Protein AF-A0A2V9L9B9-F1 (afdb_monomer)

Radius of gyration: 15.91 Å; Cα contacts (8 Å, |Δi|>4): 79; chains: 1; bounding box: 41×28×37 Å
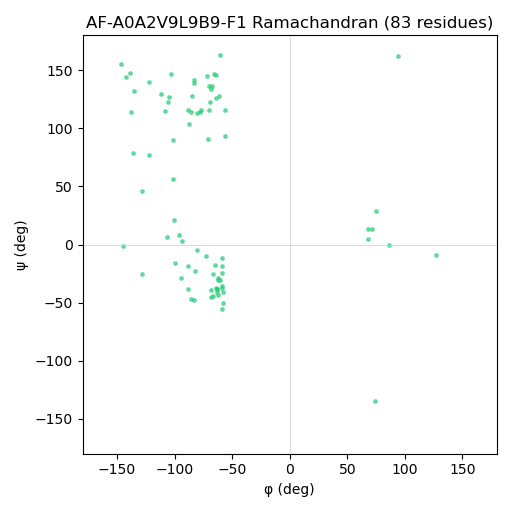
Mean predicted aligned error: 11.33 Å

Structure (mmCIF, N/CA/C/O backbone):
data_AF-A0A2V9L9B9-F1
#
_entry.id   AF-A0A2V9L9B9-F1
#
loop_
_atom_site.group_PDB
_atom_site.id
_atom_site.type_symbol
_atom_site.label_atom_id
_atom_site.label_alt_id
_atom_site.label_comp_id
_atom_site.label_asym_id
_atom_site.label_entity_id
_atom_site.label_seq_id
_atom_site.pdbx_PDB_ins_code
_atom_site.Cartn_x
_atom_site.Cartn_y
_atom_site.Cartn_z
_atom_site.occupancy
_atom_site.B_iso_or_equiv
_atom_site.auth_seq_id
_atom_site.auth_comp_id
_atom_site.auth_asym_id
_atom_site.auth_atom_id
_atom_site.pdbx_PDB_model_num
ATOM 1 N N . MET A 1 1 ? 0.116 18.260 16.075 1.00 74.19 1 MET A N 1
ATOM 2 C CA . MET A 1 1 ? 1.555 18.048 15.800 1.00 74.19 1 MET A CA 1
ATOM 3 C C . MET A 1 1 ? 1.677 16.803 14.937 1.00 74.19 1 MET A C 1
ATOM 5 O O . MET A 1 1 ? 1.076 15.805 15.301 1.00 74.19 1 MET A O 1
ATOM 9 N N . LEU A 1 2 ? 2.359 16.872 13.791 1.00 77.94 2 LEU A N 1
ATOM 10 C CA . LEU A 1 2 ? 2.523 15.738 12.872 1.00 77.94 2 LEU A CA 1
ATOM 11 C C . LEU A 1 2 ? 3.955 15.202 12.999 1.00 77.94 2 LEU A C 1
ATOM 13 O O . LEU A 1 2 ? 4.903 15.957 12.796 1.00 77.94 2 LEU A O 1
ATOM 17 N N . THR A 1 3 ? 4.115 13.920 13.326 1.00 78.69 3 THR A N 1
ATOM 18 C CA . THR A 1 3 ? 5.428 13.261 13.371 1.00 78.69 3 THR A CA 1
ATOM 19 C C . THR A 1 3 ? 5.582 12.369 12.149 1.00 78.69 3 THR A C 1
ATOM 21 O O . THR A 1 3 ? 4.735 11.521 11.888 1.00 78.69 3 THR A O 1
ATOM 24 N N . ILE A 1 4 ? 6.673 12.553 11.405 1.00 78.69 4 ILE A N 1
ATOM 25 C CA . ILE A 1 4 ? 6.979 11.778 10.199 1.00 78.69 4 ILE A CA 1
ATOM 26 C C . ILE A 1 4 ? 8.205 10.910 10.484 1.00 78.69 4 ILE A C 1
ATOM 28 O O . ILE A 1 4 ? 9.229 11.410 10.947 1.00 78.69 4 ILE A O 1
ATOM 32 N N . ARG A 1 5 ? 8.112 9.608 10.194 1.00 77.94 5 ARG A N 1
ATOM 33 C CA . ARG A 1 5 ? 9.219 8.653 10.319 1.00 77.94 5 ARG A CA 1
ATOM 34 C C . ARG A 1 5 ? 9.283 7.762 9.084 1.00 77.94 5 ARG A C 1
ATOM 36 O O . ARG A 1 5 ? 8.271 7.203 8.674 1.00 77.94 5 ARG A O 1
ATOM 43 N N . ALA A 1 6 ? 10.478 7.603 8.521 1.00 75.00 6 ALA A N 1
ATOM 44 C CA . ALA A 1 6 ? 10.710 6.634 7.456 1.00 75.00 6 ALA A CA 1
ATOM 45 C C . ALA A 1 6 ? 10.601 5.201 8.006 1.00 75.00 6 ALA A C 1
ATOM 47 O O . ALA A 1 6 ? 11.181 4.889 9.050 1.00 75.00 6 ALA A O 1
ATOM 48 N N . MET A 1 7 ? 9.875 4.329 7.303 1.00 69.31 7 MET A N 1
ATOM 49 C CA . MET A 1 7 ? 9.814 2.902 7.628 1.00 69.31 7 MET A CA 1
ATOM 50 C C . MET A 1 7 ? 11.065 2.205 7.076 1.00 69.31 7 MET A C 1
ATOM 52 O O . MET A 1 7 ? 11.256 2.148 5.863 1.00 69.31 7 MET A O 1
ATOM 56 N N . SER A 1 8 ? 11.936 1.714 7.961 1.00 65.88 8 SER A N 1
ATOM 57 C CA . SER A 1 8 ? 13.197 1.046 7.591 1.00 65.88 8 SER A CA 1
ATOM 58 C C . SER A 1 8 ? 13.022 -0.458 7.367 1.00 65.88 8 SER A C 1
ATOM 60 O O . SER A 1 8 ? 13.625 -1.018 6.458 1.00 65.88 8 SER A O 1
ATOM 62 N N . ASP A 1 9 ? 12.181 -1.088 8.189 1.00 63.03 9 ASP A N 1
ATOM 63 C CA . ASP A 1 9 ? 11.732 -2.471 8.063 1.00 63.03 9 ASP A CA 1
ATOM 64 C C . ASP A 1 9 ? 10.233 -2.486 8.378 1.00 63.03 9 ASP A C 1
ATOM 66 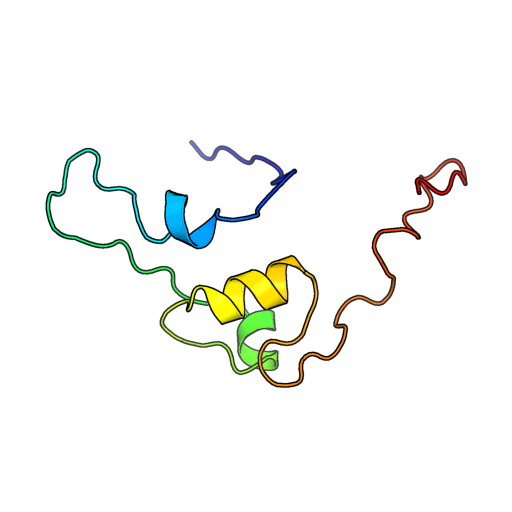O O . ASP A 1 9 ? 9.809 -2.092 9.463 1.00 63.03 9 ASP A O 1
ATOM 70 N N . GLY A 1 10 ? 9.427 -2.798 7.366 1.00 58.50 10 GLY A N 1
ATOM 71 C CA . GLY A 1 10 ? 7.964 -2.720 7.429 1.00 58.50 10 GLY A CA 1
ATOM 72 C C . GLY A 1 10 ? 7.293 -4.089 7.505 1.00 58.50 10 GLY A C 1
ATOM 73 O O . GLY A 1 10 ? 6.073 -4.168 7.379 1.00 58.50 10 GLY A O 1
ATOM 74 N N . LYS A 1 11 ? 8.071 -5.171 7.642 1.00 62.84 11 LYS A N 1
ATOM 75 C CA . LYS A 1 11 ? 7.530 -6.527 7.727 1.00 62.84 11 LYS A CA 1
ATOM 76 C C . LYS A 1 11 ? 6.674 -6.653 8.992 1.00 62.84 11 LYS A C 1
ATOM 78 O O . LYS A 1 11 ? 7.130 -6.331 10.085 1.00 62.84 11 LYS A O 1
ATOM 83 N N . GLY A 1 12 ? 5.424 -7.090 8.841 1.00 59.75 12 GLY A N 1
ATOM 84 C CA . GLY A 1 12 ? 4.472 -7.180 9.957 1.00 59.75 12 GLY A CA 1
ATOM 85 C C . GLY A 1 12 ? 3.967 -5.824 10.471 1.00 59.75 12 GLY A C 1
ATOM 86 O O . GLY A 1 12 ? 3.361 -5.760 11.540 1.00 59.75 12 GLY A O 1
ATOM 87 N N . TYR A 1 13 ? 4.196 -4.727 9.736 1.00 66.75 13 TYR A N 1
ATOM 88 C CA . TYR A 1 13 ? 3.609 -3.430 10.079 1.00 66.75 13 TYR A CA 1
ATOM 89 C C . TYR A 1 13 ? 2.079 -3.475 10.004 1.00 66.75 13 TYR A C 1
ATOM 91 O O . TYR A 1 13 ? 1.420 -2.919 10.877 1.00 66.75 13 TYR A O 1
ATOM 99 N N . SER A 1 14 ? 1.511 -4.190 9.025 1.00 60.91 14 SER A N 1
ATOM 100 C CA . SER A 1 14 ? 0.062 -4.391 8.935 1.00 60.91 14 SER A CA 1
ATOM 101 C C . SER A 1 14 ? -0.484 -5.075 10.188 1.00 60.91 14 SER A C 1
ATOM 103 O O . SER A 1 14 ? -1.289 -4.484 10.900 1.00 60.91 14 SER A O 1
ATOM 105 N N . SER A 1 15 ? 0.048 -6.243 10.548 1.00 60.75 15 SER A N 1
ATOM 106 C CA . SER A 1 15 ? -0.409 -7.002 11.718 1.00 60.75 15 SER A CA 1
ATOM 107 C C . SER A 1 15 ? -0.211 -6.264 13.046 1.00 60.75 15 SER A C 1
ATOM 109 O O . SER A 1 15 ? -0.944 -6.487 14.001 1.00 60.75 15 SER A O 1
ATOM 111 N N . ARG A 1 16 ? 0.803 -5.393 13.144 1.00 59.47 16 ARG A N 1
ATOM 112 C CA . ARG A 1 16 ? 1.147 -4.706 14.399 1.00 59.47 16 ARG A CA 1
ATOM 113 C C . ARG A 1 16 ? 0.524 -3.321 14.549 1.00 59.47 16 ARG A C 1
ATOM 115 O O . ARG A 1 16 ? 0.342 -2.879 15.673 1.00 59.47 16 ARG A O 1
ATOM 122 N N . HIS A 1 17 ? 0.268 -2.616 13.451 1.00 62.47 17 HIS A N 1
ATOM 123 C CA . HIS A 1 17 ? -0.135 -1.207 13.482 1.00 62.47 17 HIS A CA 1
ATOM 124 C C . HIS A 1 17 ? -1.402 -0.909 12.688 1.00 62.47 17 HIS A C 1
ATOM 126 O O . HIS A 1 17 ? -2.074 0.065 13.014 1.00 62.47 17 HIS A O 1
ATOM 132 N N . LEU A 1 18 ? -1.734 -1.716 11.675 1.00 57.72 18 LEU A N 1
ATOM 133 C CA . LEU A 1 18 ? -3.059 -1.654 11.063 1.00 57.72 18 LEU A CA 1
ATOM 134 C C . LEU A 1 18 ? -4.039 -2.479 11.897 1.00 57.72 18 LEU A C 1
ATOM 136 O O . LEU A 1 18 ? -5.063 -1.943 12.268 1.00 57.72 18 LEU A O 1
ATOM 140 N N . GLU A 1 19 ? -3.697 -3.708 12.288 1.00 55.00 19 GLU A N 1
ATOM 141 C CA . GLU A 1 19 ? -4.632 -4.618 12.972 1.00 55.00 19 GLU A CA 1
ATOM 142 C C . GLU A 1 19 ? -4.659 -4.493 14.510 1.00 55.00 19 GLU A C 1
ATOM 144 O O . GLU A 1 19 ? -5.609 -4.964 15.136 1.00 55.00 19 GLU A O 1
ATOM 149 N N . HIS A 1 20 ? -3.635 -3.901 15.142 1.00 51.00 20 HIS A N 1
ATOM 150 C CA . HIS A 1 20 ? -3.461 -3.973 16.600 1.00 51.00 20 HIS A CA 1
ATOM 151 C C . HIS A 1 20 ? -3.073 -2.630 17.229 1.00 51.00 20 HIS A C 1
ATOM 153 O O . HIS A 1 20 ? -1.916 -2.381 17.564 1.00 51.00 20 HIS A O 1
ATOM 159 N N . SER A 1 21 ? -4.054 -1.747 17.411 1.00 47.50 21 SER A N 1
ATOM 160 C CA . SER A 1 21 ? -3.844 -0.469 18.099 1.00 47.50 21 SER A CA 1
ATOM 161 C C . SER A 1 21 ? -4.860 -0.252 19.221 1.00 47.50 21 SER A C 1
ATOM 163 O O . SER A 1 21 ? -5.386 0.844 19.391 1.00 47.50 21 SER A O 1
ATOM 165 N N . ASP A 1 22 ? -5.074 -1.286 20.034 1.00 48.56 22 ASP A N 1
ATOM 166 C CA . ASP A 1 22 ? -6.089 -1.307 21.092 1.00 48.56 22 ASP A CA 1
ATOM 167 C C . ASP A 1 22 ? -5.468 -1.067 22.472 1.00 48.56 22 ASP A C 1
ATOM 169 O O . ASP A 1 22 ? -5.615 -1.864 23.392 1.00 48.56 22 ASP A O 1
ATOM 173 N N . TYR A 1 23 ? -4.760 0.051 22.658 1.00 47.47 23 TYR A N 1
ATOM 174 C CA . TYR A 1 23 ? -4.290 0.411 24.007 1.00 47.47 23 TYR A CA 1
ATOM 175 C C . TYR A 1 23 ? -5.439 0.898 24.924 1.00 47.47 23 TYR A C 1
ATOM 177 O O . TYR A 1 23 ? -5.241 1.031 26.126 1.00 47.47 23 TYR A O 1
ATOM 185 N N . TYR A 1 24 ? -6.646 1.136 24.383 1.00 45.38 24 TYR A N 1
ATOM 186 C CA . TYR A 1 24 ? -7.850 1.505 25.155 1.00 45.38 24 TYR A CA 1
ATOM 187 C C . TYR A 1 24 ? -9.181 0.951 24.610 1.00 45.38 24 TYR A C 1
ATOM 189 O O . TYR A 1 24 ? -10.224 1.204 25.209 1.00 45.38 24 TYR A O 1
ATOM 197 N N . ALA A 1 25 ? -9.173 0.213 23.500 1.00 49.25 25 ALA A N 1
ATOM 198 C CA . ALA A 1 25 ? -10.381 -0.282 22.846 1.00 49.25 25 ALA A CA 1
ATOM 199 C C . ALA A 1 25 ? -10.320 -1.807 22.742 1.00 49.25 25 ALA A C 1
ATOM 201 O O . ALA A 1 25 ? -10.011 -2.336 21.686 1.00 49.25 25 ALA A O 1
ATOM 202 N N . GLU A 1 26 ? -10.574 -2.528 23.837 1.00 42.91 26 GLU A N 1
ATOM 203 C CA . GLU A 1 26 ? -10.795 -3.980 23.779 1.00 42.91 26 GLU A CA 1
ATOM 204 C C . GLU A 1 26 ? -11.955 -4.280 22.807 1.00 42.91 26 GLU A C 1
ATOM 206 O O . GLU A 1 26 ? -13.123 -4.244 23.190 1.00 42.91 26 GLU A O 1
ATOM 211 N N . GLY A 1 27 ? -11.641 -4.546 21.533 1.00 51.81 27 GLY A N 1
ATOM 212 C CA . GLY A 1 27 ? -12.589 -5.065 20.545 1.00 51.81 27 GLY A CA 1
ATOM 213 C C . GLY A 1 27 ? -12.732 -4.297 19.227 1.00 51.81 27 GLY A C 1
ATOM 214 O O . GLY A 1 27 ? -13.362 -4.843 18.319 1.00 51.81 27 GLY A O 1
ATOM 215 N N . GLU A 1 28 ? -12.156 -3.102 19.058 1.00 48.75 28 GLU A N 1
ATOM 216 C CA . GLU A 1 28 ? -12.226 -2.377 17.776 1.00 48.75 28 GLU A CA 1
ATOM 217 C C . GLU A 1 28 ? -10.933 -2.522 16.974 1.00 48.75 28 GLU A C 1
ATOM 219 O O . GLU A 1 28 ? -10.039 -1.686 17.039 1.00 48.75 28 GLU A O 1
ATOM 224 N N . ARG A 1 29 ? -10.864 -3.556 16.123 1.00 56.69 29 ARG A N 1
ATOM 225 C CA . ARG A 1 29 ? -9.800 -3.646 15.113 1.00 56.69 29 ARG A CA 1
ATOM 226 C C . ARG A 1 29 ? -9.821 -2.387 14.254 1.00 56.69 29 ARG A C 1
ATOM 228 O O . ARG A 1 29 ? -10.777 -2.150 13.513 1.00 56.69 29 AR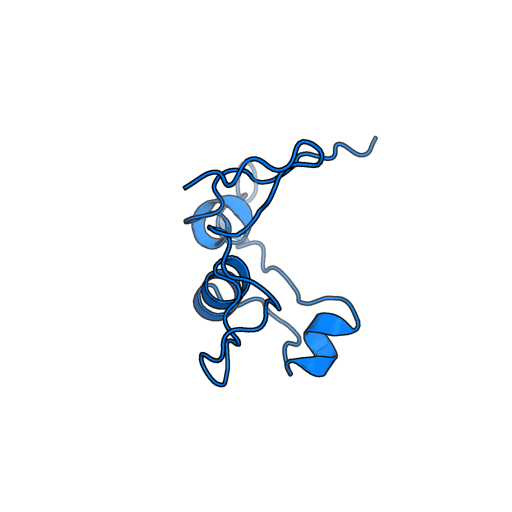G A O 1
ATOM 235 N N . VAL A 1 30 ? -8.753 -1.601 14.322 1.00 62.41 30 VAL A N 1
ATOM 236 C CA . VAL A 1 30 ? -8.537 -0.508 13.379 1.00 62.41 30 VAL A CA 1
ATOM 237 C C . VAL A 1 30 ? -8.422 -1.122 11.984 1.00 62.41 30 VAL A C 1
ATOM 239 O O . VAL A 1 30 ? -7.679 -2.069 11.756 1.00 62.41 30 VAL A O 1
ATOM 242 N N . VAL A 1 31 ? -9.207 -0.619 11.038 1.00 69.88 31 VAL A N 1
ATOM 243 C CA . VAL A 1 31 ? -9.161 -1.074 9.647 1.00 69.88 31 VAL A CA 1
ATOM 244 C C . VAL A 1 31 ? -8.521 0.027 8.813 1.00 69.88 31 VAL A C 1
ATOM 246 O O . VAL A 1 31 ? -9.067 1.127 8.687 1.00 69.88 31 VAL A O 1
ATOM 249 N N . GLY A 1 32 ? -7.347 -0.254 8.242 1.00 78.94 32 GLY A N 1
ATOM 250 C CA . GLY A 1 32 ? -6.694 0.646 7.291 1.00 78.94 32 GLY A CA 1
ATOM 251 C C . GLY A 1 32 ? -7.535 0.808 6.024 1.00 78.94 32 GLY A C 1
ATOM 252 O O . GLY A 1 32 ? -8.185 -0.141 5.593 1.00 78.94 32 GLY A O 1
ATOM 253 N N . ARG A 1 33 ? -7.521 1.993 5.401 1.00 86.44 33 ARG A N 1
ATOM 254 C CA . ARG A 1 33 ? -8.186 2.228 4.109 1.00 86.44 33 ARG A CA 1
ATOM 255 C C . ARG A 1 33 ? -7.217 2.727 3.048 1.00 86.44 33 ARG A C 1
ATOM 257 O O . ARG A 1 33 ? -6.370 3.574 3.334 1.00 86.44 33 ARG A O 1
ATOM 264 N N . TRP A 1 34 ? -7.371 2.223 1.827 1.00 90.25 34 TRP A N 1
ATOM 265 C CA . TRP A 1 34 ? -6.619 2.694 0.668 1.00 90.25 34 TRP A CA 1
ATOM 266 C C . TRP A 1 34 ? -7.011 4.124 0.307 1.00 90.25 34 TRP A C 1
ATOM 268 O O . TRP A 1 34 ? -8.191 4.472 0.293 1.00 90.25 34 TRP A O 1
ATOM 278 N N . MET A 1 35 ? -6.010 4.952 0.012 1.00 88.31 35 MET A N 1
ATOM 279 C CA . MET A 1 35 ? -6.189 6.362 -0.325 1.00 88.31 35 MET A CA 1
ATOM 280 C C . MET A 1 35 ? -5.213 6.775 -1.429 1.00 88.31 35 MET A C 1
ATOM 282 O O . MET A 1 35 ? -4.050 6.368 -1.435 1.00 88.31 35 MET A O 1
ATOM 286 N N . GLY A 1 36 ? -5.674 7.658 -2.315 1.00 92.12 36 GLY A N 1
ATOM 287 C CA . GLY A 1 36 ? -4.857 8.300 -3.343 1.00 92.12 36 GLY A CA 1
ATOM 288 C C . GLY A 1 36 ? -4.875 7.602 -4.703 1.00 92.12 36 GLY A C 1
ATOM 289 O O . GLY A 1 36 ? -5.210 6.429 -4.843 1.00 92.12 36 GLY A O 1
ATOM 290 N N . ARG A 1 37 ? -4.456 8.351 -5.730 1.00 90.94 37 ARG A N 1
ATOM 291 C CA . ARG A 1 37 ? -4.558 7.937 -7.137 1.00 90.94 37 ARG A CA 1
ATOM 292 C C . ARG A 1 37 ? -3.762 6.673 -7.475 1.00 90.94 37 ARG A C 1
ATOM 294 O O . ARG A 1 37 ? -4.164 5.924 -8.354 1.00 90.94 37 ARG A O 1
ATOM 301 N N . GLY A 1 38 ? -2.644 6.428 -6.792 1.00 89.31 38 GLY A N 1
ATOM 302 C CA . GLY A 1 38 ? -1.849 5.213 -6.996 1.00 89.31 38 GLY A CA 1
ATOM 303 C C . GLY A 1 38 ? -2.605 3.939 -6.614 1.00 89.31 38 GLY A C 1
ATOM 304 O O . GLY A 1 38 ? -2.506 2.949 -7.325 1.00 89.31 38 GLY A O 1
ATOM 305 N N . ALA A 1 39 ? -3.404 3.989 -5.543 1.00 91.56 39 ALA A N 1
ATOM 306 C CA . ALA A 1 39 ? -4.250 2.871 -5.142 1.00 91.56 39 ALA A CA 1
ATOM 307 C C . ALA A 1 39 ? -5.355 2.625 -6.181 1.00 91.56 39 ALA A C 1
ATOM 309 O O . ALA A 1 39 ? -5.532 1.498 -6.627 1.00 91.56 39 ALA A O 1
ATOM 310 N N . GLU A 1 40 ? -6.004 3.691 -6.664 1.00 90.69 40 GLU A N 1
ATOM 311 C CA . GLU A 1 40 ? -7.020 3.597 -7.725 1.00 90.69 40 GLU A CA 1
ATOM 312 C C . GLU A 1 40 ? -6.476 2.966 -9.015 1.00 90.69 40 GLU A C 1
ATOM 314 O O . GLU A 1 40 ? -7.154 2.155 -9.637 1.00 90.69 40 GLU A O 1
ATOM 319 N N . LEU A 1 41 ? -5.249 3.320 -9.417 1.00 90.25 41 LEU A N 1
ATOM 320 C CA . LEU A 1 41 ? -4.601 2.756 -10.607 1.00 90.25 41 LEU A CA 1
ATOM 321 C C . LEU A 1 41 ? -4.275 1.264 -10.468 1.00 90.25 41 LEU A C 1
ATOM 323 O O . LEU A 1 41 ? -4.184 0.577 -11.478 1.00 90.25 41 LEU A O 1
ATOM 327 N N . LEU A 1 42 ? -4.102 0.788 -9.236 1.00 90.00 42 LEU A N 1
ATOM 328 C CA . LEU A 1 42 ? -3.841 -0.612 -8.903 1.00 90.00 42 LEU A CA 1
ATOM 329 C C . LEU A 1 42 ? -5.120 -1.367 -8.510 1.00 90.00 42 LEU A C 1
ATOM 331 O O . LEU A 1 42 ? -5.038 -2.476 -7.998 1.00 90.00 42 LEU A O 1
ATOM 335 N N . GLY A 1 43 ? -6.301 -0.757 -8.676 1.00 90.44 43 GLY A N 1
ATOM 336 C CA . GLY A 1 43 ? -7.575 -1.372 -8.291 1.00 90.44 43 GLY A CA 1
ATOM 337 C C . GLY A 1 43 ? -7.767 -1.539 -6.777 1.00 90.44 43 GLY A C 1
ATOM 338 O O . GLY A 1 43 ? -8.688 -2.227 -6.342 1.00 90.44 43 GLY A O 1
ATOM 339 N N . LEU A 1 44 ? -6.930 -0.899 -5.959 1.00 89.50 44 LEU A N 1
ATOM 340 C CA . LEU A 1 44 ? -6.965 -0.993 -4.504 1.00 89.50 44 LEU A CA 1
ATOM 341 C C . LEU A 1 44 ? -7.908 0.065 -3.931 1.00 89.50 44 LEU A C 1
ATOM 343 O O . LEU A 1 44 ? -7.664 1.269 -4.029 1.00 89.50 44 LEU A O 1
ATOM 347 N N . GLY A 1 45 ? -8.988 -0.390 -3.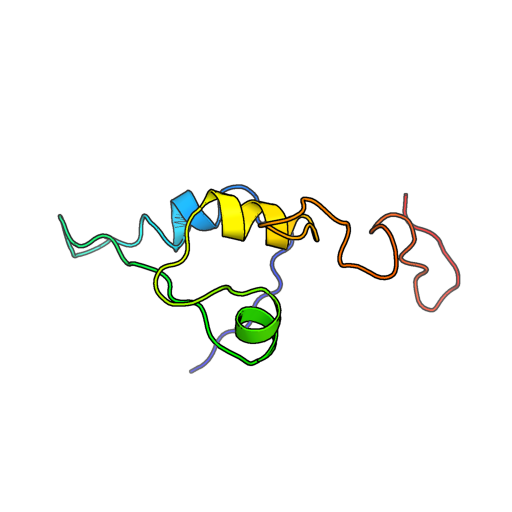301 1.00 88.00 45 GLY A N 1
ATOM 348 C CA . GLY A 1 45 ? -9.998 0.476 -2.706 1.00 88.00 45 GLY A CA 1
ATOM 349 C C . GLY A 1 45 ? -10.614 -0.134 -1.455 1.00 88.00 45 GLY A C 1
ATOM 350 O O . GLY A 1 45 ? -10.638 -1.349 -1.281 1.00 88.00 45 GLY A O 1
ATOM 351 N N . GLY A 1 46 ? -11.127 0.724 -0.574 1.00 87.81 46 GLY A N 1
ATOM 352 C CA . GLY A 1 46 ? -11.752 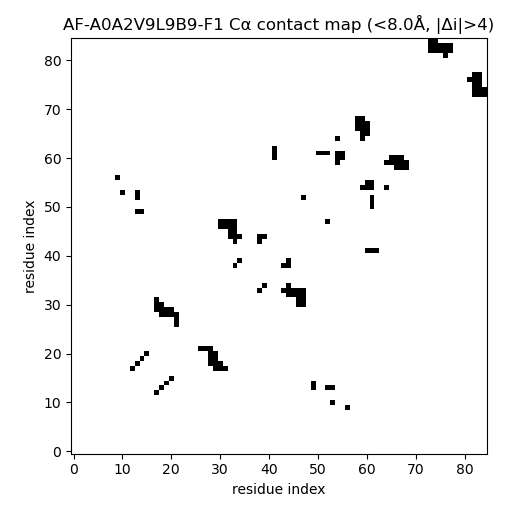0.284 0.670 1.00 87.81 46 GLY A CA 1
ATOM 353 C C . GLY A 1 46 ? -10.728 -0.185 1.701 1.00 87.81 46 GLY A C 1
ATOM 354 O O . GLY A 1 46 ? -9.746 0.511 1.948 1.00 87.81 46 GLY A O 1
ATOM 355 N N . GLU A 1 47 ? -11.002 -1.319 2.340 1.00 87.69 47 GLU A N 1
ATOM 356 C CA . GLU A 1 47 ? -10.194 -1.899 3.416 1.00 87.69 47 GLU A CA 1
ATOM 357 C C . GLU A 1 47 ? -8.850 -2.448 2.915 1.00 87.69 47 GLU A C 1
ATOM 359 O O . GLU A 1 47 ? -8.764 -3.114 1.883 1.00 87.69 47 GLU A O 1
ATOM 364 N N . VAL A 1 48 ? -7.790 -2.163 3.670 1.00 85.69 48 VAL A N 1
ATOM 365 C CA . VAL A 1 48 ? -6.448 -2.683 3.418 1.00 85.69 48 VAL A CA 1
ATOM 366 C C . VAL A 1 48 ? -6.387 -4.131 3.885 1.00 85.69 48 VAL A C 1
ATOM 368 O O . VAL A 1 48 ? -6.470 -4.405 5.079 1.00 85.69 48 VAL A O 1
ATOM 371 N N . LYS A 1 49 ? -6.171 -5.053 2.947 1.00 85.81 49 LYS A N 1
ATOM 372 C CA . LYS A 1 49 ? -5.832 -6.440 3.266 1.00 85.81 49 LYS A CA 1
ATOM 373 C C . LYS A 1 49 ? -4.337 -6.563 3.538 1.00 85.81 49 LYS A C 1
ATOM 375 O O . LYS A 1 49 ? -3.519 -5.951 2.849 1.00 85.81 49 LYS A O 1
ATOM 380 N N . SER A 1 50 ? -3.985 -7.385 4.523 1.00 82.12 50 SER A N 1
ATOM 381 C CA . SER A 1 50 ? -2.591 -7.597 4.927 1.00 82.12 50 SER A CA 1
ATOM 382 C C . SER A 1 50 ? -1.709 -8.128 3.789 1.00 82.12 50 SER A C 1
ATOM 384 O O . SER A 1 50 ? -0.578 -7.662 3.647 1.00 82.12 50 SER A O 1
ATOM 386 N N . ASP A 1 51 ? -2.232 -9.009 2.934 1.00 83.56 51 ASP A N 1
ATOM 387 C CA . ASP A 1 51 ? -1.484 -9.564 1.796 1.00 83.56 51 ASP A CA 1
ATOM 388 C C . ASP A 1 51 ? -1.203 -8.511 0.713 1.00 83.56 51 ASP A C 1
ATOM 390 O O . ASP A 1 51 ? -0.063 -8.375 0.265 1.00 83.56 51 ASP A O 1
ATOM 394 N N . ASP A 1 52 ? -2.206 -7.700 0.357 1.00 87.00 52 ASP A N 1
ATOM 395 C CA . ASP A 1 52 ? -2.062 -6.624 -0.635 1.00 87.00 52 ASP A CA 1
ATOM 396 C C . ASP A 1 52 ? -1.055 -5.569 -0.159 1.00 87.00 52 ASP A C 1
ATOM 398 O O . ASP A 1 52 ? -0.208 -5.088 -0.918 1.00 87.00 52 ASP A O 1
ATOM 402 N N . PHE A 1 53 ? -1.115 -5.226 1.132 1.00 86.00 53 PHE A N 1
ATOM 403 C CA . PHE A 1 53 ? -0.162 -4.311 1.749 1.00 86.00 53 PHE A CA 1
ATOM 404 C C . PHE A 1 53 ? 1.265 -4.866 1.704 1.00 86.00 53 PHE A C 1
ATOM 406 O O . PHE A 1 53 ? 2.206 -4.137 1.385 1.00 86.00 53 PHE A O 1
ATOM 413 N N . GLU A 1 54 ? 1.439 -6.150 2.008 1.00 85.69 54 GLU A N 1
ATOM 414 C CA . GLU A 1 54 ? 2.749 -6.794 2.016 1.00 85.69 54 GLU A CA 1
ATOM 415 C C . GLU A 1 54 ? 3.335 -6.912 0.600 1.00 85.69 54 GLU A C 1
ATOM 417 O O . GLU A 1 54 ? 4.524 -6.633 0.411 1.00 85.69 54 GLU A O 1
ATOM 422 N N . ALA A 1 55 ? 2.513 -7.223 -0.408 1.00 87.44 55 ALA A N 1
ATOM 423 C CA . ALA A 1 55 ? 2.921 -7.206 -1.813 1.00 87.44 55 ALA A CA 1
ATOM 424 C C . ALA A 1 55 ? 3.428 -5.813 -2.224 1.00 87.44 55 ALA A C 1
ATOM 426 O O . ALA A 1 55 ? 4.563 -5.670 -2.695 1.00 87.44 55 ALA A O 1
ATOM 427 N N . LEU A 1 56 ? 2.660 -4.759 -1.928 1.00 87.81 56 LEU A N 1
ATOM 428 C CA . LEU A 1 56 ? 3.069 -3.384 -2.219 1.00 87.81 56 LEU A CA 1
ATOM 429 C C . LEU A 1 56 ? 4.324 -2.955 -1.465 1.00 87.81 56 LEU A C 1
ATOM 431 O O . LEU A 1 56 ? 5.186 -2.281 -2.036 1.00 87.81 56 LEU A O 1
ATOM 435 N N . ARG A 1 57 ? 4.480 -3.373 -0.205 1.00 83.94 5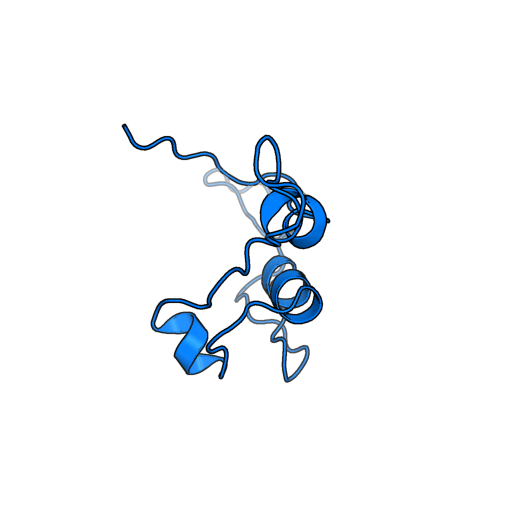7 ARG A N 1
ATOM 436 C CA . ARG A 1 57 ? 5.690 -3.116 0.589 1.00 83.94 57 ARG A CA 1
ATOM 437 C C . ARG A 1 57 ? 6.934 -3.698 -0.085 1.00 83.94 57 ARG A C 1
ATOM 439 O O . ARG A 1 57 ? 8.012 -3.100 -0.037 1.00 83.94 57 ARG A O 1
ATOM 446 N N . GLN A 1 58 ? 6.793 -4.849 -0.737 1.00 84.56 58 GLN A N 1
ATOM 447 C CA . GLN A 1 58 ? 7.857 -5.484 -1.514 1.00 84.56 58 GLN A CA 1
ATOM 448 C C . GLN A 1 58 ? 8.014 -4.880 -2.923 1.00 84.56 58 GLN A C 1
ATOM 450 O O . GLN A 1 58 ? 8.981 -5.181 -3.634 1.00 84.56 58 GLN A O 1
ATOM 455 N N . GLY A 1 59 ? 7.141 -3.946 -3.305 1.00 86.88 59 GLY A N 1
ATOM 456 C CA . GLY A 1 59 ? 7.103 -3.317 -4.622 1.00 86.88 59 GLY A CA 1
ATOM 457 C C . GLY A 1 59 ? 6.533 -4.234 -5.698 1.00 86.88 59 GLY A C 1
ATOM 458 O O . GLY A 1 59 ? 6.953 -4.130 -6.851 1.00 86.88 59 GLY A O 1
ATOM 459 N N . LEU A 1 60 ? 5.644 -5.140 -5.303 1.00 89.25 60 LEU A N 1
ATOM 460 C CA . LEU A 1 60 ? 4.905 -6.036 -6.175 1.00 89.25 60 LEU A CA 1
ATOM 461 C C . LEU A 1 60 ? 3.477 -5.523 -6.340 1.00 89.25 60 LEU A C 1
ATOM 463 O O . LEU A 1 60 ? 2.904 -4.940 -5.421 1.00 89.25 60 LEU A O 1
ATOM 467 N N . ASP A 1 61 ? 2.925 -5.750 -7.519 1.00 90.00 61 ASP A N 1
ATOM 468 C CA . ASP A 1 61 ? 1.513 -5.585 -7.814 1.00 90.00 61 ASP A CA 1
ATOM 469 C C . ASP A 1 61 ? 0.717 -6.670 -7.066 1.00 90.00 61 ASP A C 1
ATOM 471 O O . ASP A 1 61 ? 1.008 -7.853 -7.258 1.00 90.00 61 ASP A O 1
ATOM 475 N N . PRO A 1 62 ? -0.251 -6.309 -6.207 1.00 87.25 62 PRO A N 1
ATOM 476 C CA . PRO A 1 62 ? -1.076 -7.281 -5.489 1.00 87.25 62 PRO A CA 1
ATOM 477 C C . PRO A 1 62 ? -1.902 -8.201 -6.390 1.00 87.25 62 PRO A C 1
ATOM 479 O O . PRO A 1 62 ? -2.162 -9.339 -6.011 1.00 87.25 62 PRO A O 1
ATOM 482 N N . GLU A 1 63 ? -2.311 -7.733 -7.571 1.00 87.06 63 GLU A N 1
ATOM 483 C CA . GLU A 1 63 ? -3.151 -8.509 -8.485 1.00 87.06 63 GLU A CA 1
ATOM 484 C C . GLU A 1 63 ? -2.299 -9.410 -9.383 1.00 87.06 63 GLU A C 1
ATOM 486 O O . GLU A 1 63 ? -2.580 -10.598 -9.544 1.00 87.06 63 GLU A O 1
ATOM 491 N N . THR A 1 64 ? -1.232 -8.855 -9.961 1.00 87.06 64 THR A N 1
ATOM 492 C CA . THR A 1 64 ? -0.433 -9.563 -10.976 1.00 87.06 64 THR A CA 1
ATOM 493 C C . THR A 1 64 ? 0.846 -10.197 -10.430 1.00 87.06 64 THR A C 1
ATOM 495 O O . THR A 1 64 ? 1.470 -11.015 -11.108 1.00 87.06 64 THR A O 1
ATOM 498 N N . GLY A 1 65 ? 1.295 -9.803 -9.236 1.00 86.25 65 GLY A N 1
ATOM 499 C CA . GLY A 1 65 ? 2.627 -10.127 -8.713 1.00 86.25 65 GLY A CA 1
ATOM 500 C C . GLY A 1 65 ? 3.771 -9.447 -9.478 1.00 86.25 65 GLY A C 1
ATOM 501 O O . GLY A 1 65 ? 4.945 -9.720 -9.213 1.00 86.25 65 GLY A O 1
ATOM 502 N N . GLY A 1 66 ? 3.453 -8.576 -10.442 1.00 87.69 66 GLY A N 1
ATOM 503 C CA . GLY A 1 66 ? 4.415 -7.863 -11.272 1.00 87.69 66 GLY A CA 1
ATOM 504 C C . GLY A 1 66 ? 5.260 -6.882 -10.465 1.00 87.69 66 GLY A C 1
ATOM 505 O O . GLY A 1 66 ? 4.808 -6.283 -9.494 1.00 87.69 66 GLY A O 1
ATOM 506 N N . PHE A 1 67 ? 6.517 -6.691 -10.857 1.00 88.25 67 PHE A N 1
ATOM 507 C CA . PHE A 1 67 ? 7.392 -5.753 -10.162 1.00 88.25 67 PHE A CA 1
ATOM 508 C C . PHE A 1 67 ? 7.062 -4.310 -10.573 1.00 88.25 67 PHE A C 1
ATOM 510 O O . PHE A 1 67 ? 7.275 -3.926 -11.721 1.00 88.25 67 PHE A O 1
ATOM 517 N N . LEU A 1 68 ? 6.558 -3.507 -9.634 1.00 87.00 68 LEU A N 1
ATOM 518 C CA . LEU A 1 68 ? 6.080 -2.141 -9.893 1.00 87.00 68 LEU A CA 1
ATOM 519 C C . LEU A 1 68 ? 7.200 -1.097 -9.920 1.00 87.00 68 LEU A C 1
ATOM 521 O O . LEU A 1 68 ? 7.041 -0.006 -10.466 1.00 87.00 68 LEU A O 1
ATOM 525 N N . ARG A 1 69 ? 8.340 -1.387 -9.288 1.00 81.00 69 ARG A N 1
ATOM 526 C CA . ARG A 1 69 ? 9.445 -0.427 -9.205 1.00 81.00 69 ARG A CA 1
ATOM 527 C C . ARG A 1 69 ? 10.287 -0.485 -10.471 1.00 81.00 69 ARG A C 1
ATOM 529 O O . ARG A 1 69 ? 10.659 -1.553 -10.934 1.00 81.00 69 ARG A O 1
ATOM 536 N N . GLN A 1 70 ? 10.702 0.681 -10.958 1.00 76.75 70 GLN A N 1
ATOM 537 C CA . GLN A 1 70 ? 11.608 0.779 -12.107 1.00 76.75 70 GLN A CA 1
ATOM 538 C C . GLN A 1 70 ? 12.955 0.061 -11.875 1.00 76.75 70 GLN A C 1
ATOM 540 O O 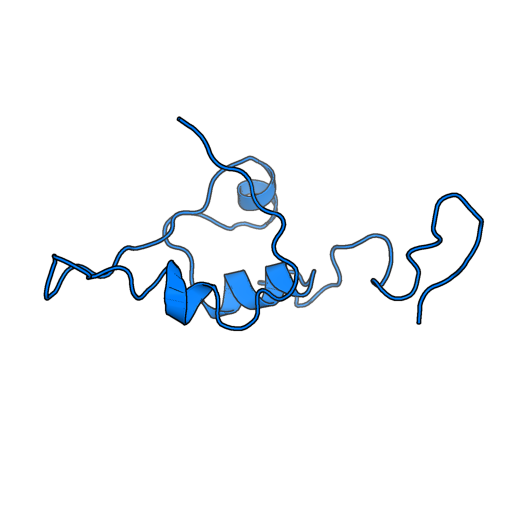. GLN A 1 70 ? 13.624 -0.326 -12.829 1.00 76.75 70 GLN A O 1
ATOM 545 N N . ARG A 1 71 ? 13.373 -0.104 -10.611 1.00 69.62 71 ARG A N 1
ATOM 546 C CA . ARG A 1 71 ? 14.630 -0.748 -10.206 1.00 69.62 71 ARG A CA 1
ATOM 547 C C . ARG A 1 71 ? 14.428 -1.645 -8.991 1.00 69.62 71 ARG A C 1
ATOM 549 O O . ARG A 1 71 ? 13.630 -1.321 -8.106 1.00 69.62 71 ARG A O 1
ATOM 556 N N . LYS A 1 72 ? 15.187 -2.742 -8.907 1.00 65.44 72 LYS A N 1
ATOM 557 C CA . LYS A 1 72 ? 15.258 -3.545 -7.679 1.00 65.44 72 LYS A CA 1
ATOM 558 C C . LYS A 1 72 ? 16.058 -2.767 -6.635 1.00 65.44 72 LYS A C 1
ATOM 560 O O . LYS A 1 72 ? 16.970 -2.024 -6.970 1.00 65.44 72 LYS A O 1
ATOM 565 N N . SER A 1 73 ? 15.702 -2.883 -5.354 1.00 57.53 73 SER A N 1
ATOM 566 C CA . SER A 1 73 ? 16.307 -2.070 -4.280 1.00 57.53 73 SER A CA 1
ATOM 567 C C . SER A 1 73 ? 17.827 -2.214 -4.142 1.00 57.53 73 SER A C 1
ATOM 569 O O . SER A 1 73 ? 18.440 -1.316 -3.569 1.00 57.53 73 SER A O 1
ATOM 571 N N . ALA A 1 74 ? 18.405 -3.287 -4.692 1.00 52.88 74 ALA A N 1
ATOM 572 C CA . ALA A 1 74 ? 19.847 -3.499 -4.815 1.00 52.88 74 ALA A CA 1
ATOM 573 C C . ALA A 1 74 ? 20.544 -2.481 -5.746 1.00 52.88 74 ALA A C 1
ATOM 575 O O . ALA A 1 74 ? 21.745 -2.287 -5.636 1.00 52.88 74 ALA A O 1
ATOM 576 N N . ASP A 1 75 ? 19.799 -1.769 -6.601 1.00 48.91 75 ASP A N 1
ATOM 577 C CA . ASP A 1 75 ? 20.335 -0.786 -7.557 1.00 48.91 75 ASP A CA 1
ATOM 578 C C . ASP A 1 75 ? 20.174 0.668 -7.080 1.00 48.91 75 ASP A C 1
ATOM 580 O O . ASP A 1 75 ? 20.173 1.612 -7.888 1.00 48.91 75 ASP A O 1
ATOM 584 N N . ARG A 1 76 ? 19.996 0.889 -5.767 1.00 51.50 76 ARG A N 1
ATOM 585 C CA . ARG A 1 76 ? 20.136 2.238 -5.204 1.00 51.50 76 ARG A CA 1
ATOM 586 C C . ARG A 1 76 ? 21.609 2.618 -5.238 1.00 51.50 76 ARG A C 1
ATOM 588 O O . ARG A 1 76 ? 22.358 2.366 -4.300 1.00 51.50 76 ARG A O 1
ATOM 595 N N . VAL A 1 77 ? 21.987 3.245 -6.342 1.00 53.50 77 VAL A N 1
ATOM 596 C CA . VAL A 1 77 ? 23.221 4.006 -6.455 1.00 53.50 77 VAL A CA 1
ATOM 597 C C . VAL A 1 77 ? 23.030 5.257 -5.600 1.00 53.50 77 VAL A C 1
ATOM 599 O O . VAL A 1 77 ? 22.113 6.046 -5.848 1.00 53.50 77 VAL A O 1
ATOM 602 N N . ALA A 1 78 ? 23.824 5.400 -4.541 1.00 55.16 78 ALA A N 1
ATOM 603 C CA . ALA A 1 78 ? 23.873 6.646 -3.784 1.00 55.16 78 ALA A CA 1
ATOM 604 C C . ALA A 1 78 ? 24.340 7.792 -4.705 1.00 55.16 78 ALA A C 1
ATOM 606 O O . ALA A 1 78 ? 24.884 7.559 -5.783 1.00 55.16 78 ALA A O 1
ATOM 607 N N . SER A 1 79 ? 24.124 9.051 -4.316 1.00 55.34 79 SER A N 1
ATOM 608 C CA . SER A 1 79 ? 24.541 10.212 -5.128 1.00 55.34 79 SER A CA 1
ATOM 609 C C . SER A 1 79 ? 26.051 10.256 -5.418 1.00 55.34 79 SER A C 1
ATOM 611 O O . SER A 1 79 ? 26.486 11.048 -6.245 1.00 55.34 79 SER A O 1
ATOM 613 N N . ASP A 1 80 ? 26.833 9.419 -4.733 1.00 68.94 80 ASP A N 1
ATOM 614 C CA . ASP A 1 80 ? 28.274 9.217 -4.885 1.00 68.94 80 ASP A CA 1
ATOM 615 C C . ASP A 1 80 ? 28.657 8.058 -5.832 1.00 68.94 80 ASP A C 1
ATOM 617 O O . ASP A 1 80 ? 29.839 7.763 -5.989 1.00 68.94 80 ASP A O 1
ATOM 621 N N . GLY A 1 81 ? 27.690 7.386 -6.465 1.00 54.50 81 GLY A N 1
ATOM 622 C CA . GLY A 1 81 ? 27.960 6.287 -7.392 1.00 54.50 81 GLY A CA 1
ATOM 623 C C . GLY A 1 81 ? 28.106 4.905 -6.744 1.00 54.50 81 GLY A C 1
ATOM 624 O O . GLY A 1 81 ? 28.305 3.928 -7.467 1.00 54.50 81 GLY A O 1
ATOM 625 N N . THR A 1 82 ? 27.987 4.768 -5.419 1.00 49.59 82 THR A N 1
ATOM 626 C CA . THR A 1 82 ? 28.137 3.457 -4.769 1.00 49.59 82 THR A CA 1
ATOM 627 C C . THR A 1 82 ? 26.837 2.655 -4.781 1.00 49.59 82 THR A C 1
ATOM 629 O O . THR A 1 82 ? 25.774 3.127 -4.374 1.00 49.59 82 THR A O 1
ATOM 632 N N . THR A 1 83 ? 26.921 1.414 -5.267 1.00 45.94 83 THR A N 1
ATOM 633 C CA . THR A 1 83 ? 25.820 0.440 -5.232 1.00 45.94 83 THR A CA 1
ATOM 634 C C . THR A 1 83 ? 25.870 -0.277 -3.888 1.00 45.94 83 THR A C 1
ATOM 636 O O . THR A 1 83 ? 26.839 -0.982 -3.607 1.00 45.94 83 THR A O 1
ATOM 639 N N . ARG A 1 84 ? 24.862 -0.082 -3.029 1.00 49.91 84 ARG A N 1
ATOM 640 C CA . ARG A 1 84 ? 24.731 -0.866 -1.791 1.00 49.91 84 ARG A CA 1
ATOM 641 C C . ARG A 1 84 ? 23.954 -2.150 -2.080 1.00 49.91 84 ARG A C 1
ATOM 643 O O . ARG A 1 84 ? 22.733 -2.097 -2.225 1.00 49.91 84 ARG A O 1
ATOM 650 N N . SER A 1 85 ? 24.692 -3.260 -2.161 1.00 41.53 85 SER A N 1
ATOM 651 C CA . SER A 1 85 ? 24.184 -4.639 -2.128 1.00 41.53 85 SER A CA 1
ATOM 652 C C . SER A 1 85 ? 23.584 -4.987 -0.773 1.00 41.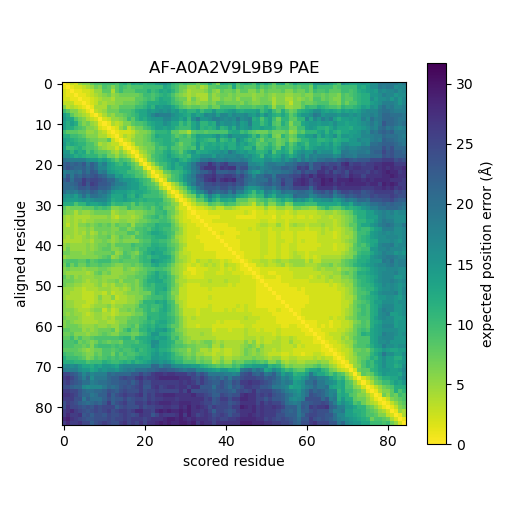53 85 SER A C 1
ATOM 654 O O . SER A 1 85 ? 24.245 -4.633 0.233 1.00 41.53 85 SER A O 1
#

Solvent-accessible surface area (backbone atoms only — not comparable to full-atom values): 5518 Å² total; per-residue (Å²): 140,88,86,87,79,86,81,86,76,64,85,62,42,47,67,52,62,34,50,46,74,54,91,84,42,95,82,65,67,48,77,43,64,52,73,60,70,71,28,56,76,69,73,45,62,56,69,60,47,64,66,47,50,51,30,46,73,74,36,24,35,65,88,78,64,43,74,70,51,97,62,61,79,55,68,50,53,44,100,85,69,50,64,54,119

Secondary structure (DSSP, 8-state):
-------S--TTHIIIIIS---SS-TT-----B--SHHHHHTT--SBPPHHHHHHHHTTB-TTT--B-SSS-GGG-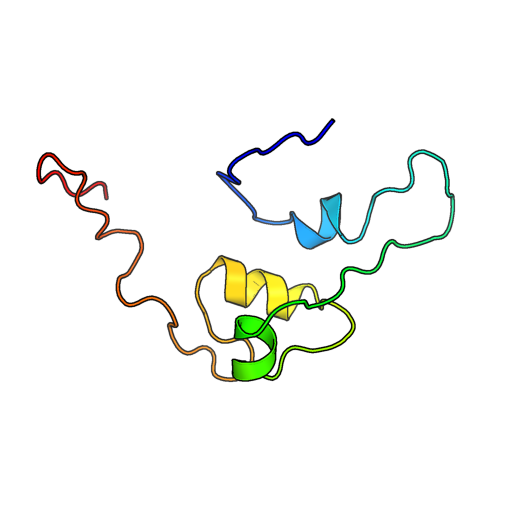B-TTS-B--

Foldseek 3Di:
DDDDDDDPDCVCVCVPPQQDDPPPDPPDGRWDFDDDDVCVVLVGGGTDDPQCVVLVVCCARSVPRHRNDPDHQQQPQDPVRDRDD

Sequence (85 aa):
MLTIRAMSDGKGYSSRHLEHSDYYAEGERVVGRWMGRGAELLGLGGEVKSDDFEALRQGLDPETGGFLRQRKSADRVASDGTTRS

pLDDT: mean 71.8, std 16.07, range [41.53, 92.12]